Protein AF-A0A653BP02-F1 (afdb_monomer)

Organism: Callosobruchus maculatus (NCBI:txid64391)

Mean predicted aligned error: 9.15 Å

Solvent-accessible surface area (backbone atoms only — not comparable to full-atom values): 8518 Å² total; per-residue (Å²): 105,45,69,48,84,58,48,72,44,83,47,54,76,58,59,57,64,74,44,60,88,38,50,59,22,30,34,42,34,50,21,42,25,52,30,43,60,65,43,50,60,42,39,66,46,30,36,53,22,28,34,43,33,54,21,39,26,45,30,32,48,52,51,69,70,31,66,65,49,36,76,50,52,57,36,36,31,59,24,70,27,54,24,41,54,34,58,70,22,48,52,48,17,51,47,44,52,77,41,54,87,30,53,76,55,64,81,42,36,19,61,14,62,76,89,45,38,69,39,53,35,54,78,51,48,67,59,80,29,37,63,65,60,60,64,73,38,74,86,53,85,78,80,77,72,88,82,54,64,66,59,57,54,56,57,60,63,71,76,109

Foldseek 3Di:
DAEDAQAQDADADDDQCNCPPVQNYAEYAHAHYAYAAYDLNNCVSHLNHAYEEPAHYAYQAYAACSCVSNPNHQAYEHYNYQHAQAPRRQRVLCVCLVNVRRYDDPFHAHCDDDPSHRPGSVVDHCCNHYPVVVVVVPVPDDPDDPPCPVVVVVVVVVVD

pLDDT: mean 87.75, std 18.16, range [41.56, 98.81]

Secondary structure (DSSP, 8-state):
--EEE--SS------TTTTTT-TT--EEE--SS------TTTTTT-TT--EEE--SS--S---TTTTTT-TT--EEE--SS--B-SGGGHHHHHHHHHTGGGB-SSPPB--BSGGGTT-BGGG--HHHHHTTTTGGGTTS-----TTSHHHHHHHHTS--

Sequence (160 aa):
MEKLFLFSNDLEELKEKSFNGLVGLNSLLINNNILKHVHPNIFSYTSNLKKLHLDSNKFQYLPAKCLDPLTQLVSIKLAKNPWHCDCNILYLAIWIDTNRAKLWDSQPTCRGPGDLGGLLLKDMSFNELCEGQWASMLSLSPRIPIKNKLNEEIMRNLTN

Nearest PDB structures (foldseek):
  5o0o-assembly1_B  TM=9.546E-01  e=1.867E-10  Mus musculus
  6bxc-assembly1_D  TM=9.087E-01  e=6.628E-10  Petromyzon marinus
  9cj0-assembly1_A  TM=8.844E-01  e=4.302E-09  Petromyzon marinus
  3m18-assembly1_A  TM=9.274E-01  e=2.966E-08  Petromyzon marinus
  7yco-assembly1_B  TM=9.181E-01  e=8.273E-08  Cyclostomatida

Radius of gyration: 19.92 Å; Cα contacts (8 Å, |Δi|>4): 306; chains: 1; bounding box: 41×61×47 Å

InterPro domains:
  IPR000483 Cysteine-rich flanking region, C-terminal [SM00082] (81-131)
  IPR001611 Leucine-rich repeat [PF13855] (24-81)
  IPR032675 Leucine-rich repeat domain superfamily [G3DSA:3.80.10.10] (1-136)
  IPR050541 Leucine-rich repeat and transmembrane domain-containing protein [PTHR24369] (2-129)

Structure (mmCIF, N/CA/C/O backbone):
data_AF-A0A653BP02-F1
#
_entry.id   AF-A0A653BP02-F1
#
loop_
_atom_site.group_PDB
_atom_site.id
_atom_site.type_symbol
_atom_site.label_atom_id
_atom_site.label_alt_id
_atom_site.label_comp_id
_atom_site.label_asym_id
_atom_site.label_entity_id
_atom_site.label_seq_id
_atom_site.pdbx_PDB_ins_code
_atom_site.Cartn_x
_atom_site.Cartn_y
_atom_site.Cartn_z
_atom_site.occupancy
_atom_site.B_iso_or_equiv
_atom_site.auth_seq_id
_atom_site.auth_comp_id
_atom_site.auth_asym_id
_atom_site.auth_atom_id
_atom_site.pdbx_PDB_model_num
ATOM 1 N N . MET A 1 1 ? -16.872 0.426 18.035 1.00 67.75 1 MET A N 1
ATOM 2 C CA . MET A 1 1 ? -16.152 -0.805 17.639 1.00 67.75 1 MET A CA 1
ATOM 3 C C . MET A 1 1 ? -14.688 -0.454 17.460 1.00 67.75 1 MET A C 1
ATOM 5 O O . MET A 1 1 ? -14.411 0.505 16.755 1.00 67.75 1 MET A O 1
ATOM 9 N N . GLU A 1 2 ? -13.784 -1.181 18.115 1.00 90.50 2 GLU A N 1
ATOM 10 C CA . GLU A 1 2 ? -12.347 -0.860 18.124 1.00 90.50 2 GLU A CA 1
ATOM 11 C C . GLU A 1 2 ? -11.508 -1.740 17.198 1.00 90.50 2 GLU A C 1
ATOM 13 O O . GLU A 1 2 ? -10.501 -1.293 16.661 1.00 90.50 2 GLU A O 1
ATOM 18 N N . LYS A 1 3 ? -11.898 -2.997 16.998 1.00 96.81 3 LYS A N 1
ATOM 19 C CA . LYS A 1 3 ? -11.125 -3.961 16.214 1.00 96.81 3 LYS A CA 1
ATOM 20 C C . LYS A 1 3 ? -12.044 -4.646 15.217 1.00 96.81 3 LYS A C 1
ATOM 22 O O . LYS A 1 3 ? -13.143 -5.049 15.591 1.00 96.81 3 LYS A O 1
ATOM 27 N N . LEU A 1 4 ? -11.580 -4.777 13.981 1.00 96.88 4 LEU A N 1
ATOM 28 C CA . LEU A 1 4 ? -12.279 -5.461 12.903 1.00 96.88 4 LEU A CA 1
ATOM 29 C C . LEU A 1 4 ? -11.348 -6.514 12.300 1.00 96.88 4 LEU A C 1
ATOM 31 O O . LEU A 1 4 ? -10.257 -6.202 11.813 1.00 96.88 4 LEU A O 1
ATOM 35 N N . PHE A 1 5 ? -11.794 -7.765 12.362 1.00 97.00 5 PHE A N 1
ATOM 36 C CA . PHE A 1 5 ? -11.074 -8.933 11.875 1.00 97.00 5 PHE A CA 1
ATOM 37 C C . PHE A 1 5 ? -11.830 -9.517 10.683 1.00 97.00 5 PHE A C 1
ATOM 39 O O . PHE A 1 5 ? -12.941 -10.011 10.839 1.00 97.00 5 PHE A O 1
ATOM 46 N N . LEU A 1 6 ? -11.223 -9.440 9.502 1.00 96.06 6 LEU A N 1
ATOM 47 C CA . LEU A 1 6 ? -11.738 -9.962 8.233 1.00 96.06 6 LEU A CA 1
ATOM 48 C C . LEU A 1 6 ? -10.690 -10.842 7.525 1.00 96.06 6 LEU A C 1
ATOM 50 O O . LEU A 1 6 ? -10.794 -11.104 6.328 1.00 96.06 6 LEU A O 1
ATOM 54 N N . PHE A 1 7 ? -9.646 -11.262 8.239 1.00 95.94 7 PHE A N 1
ATOM 55 C CA . PHE A 1 7 ? -8.538 -12.021 7.671 1.00 95.94 7 PHE A CA 1
ATOM 56 C C . PHE A 1 7 ? -8.932 -13.465 7.333 1.00 95.94 7 PHE A C 1
ATOM 58 O O . PHE A 1 7 ? -9.795 -14.032 7.995 1.00 95.94 7 PHE A O 1
ATOM 65 N N . SER A 1 8 ? -8.235 -14.076 6.367 1.00 96.56 8 SER A N 1
ATOM 66 C CA . SER A 1 8 ? -8.461 -15.474 5.939 1.00 96.56 8 SER A CA 1
ATOM 67 C C . SER A 1 8 ? -9.894 -15.736 5.476 1.00 96.56 8 SER A C 1
ATOM 69 O O . SER A 1 8 ? -10.532 -16.690 5.909 1.00 96.56 8 SER A O 1
ATOM 71 N N . ASN A 1 9 ? -10.374 -14.860 4.597 1.00 95.81 9 ASN A N 1
ATOM 72 C CA . ASN A 1 9 ? -11.612 -15.034 3.845 1.00 95.81 9 ASN A CA 1
ATOM 73 C C . ASN A 1 9 ? -11.304 -14.904 2.342 1.00 95.81 9 ASN A C 1
ATOM 75 O O . ASN A 1 9 ? -10.154 -14.711 1.943 1.00 95.81 9 ASN A O 1
ATOM 79 N N . ASP A 1 10 ? -12.342 -14.953 1.513 1.00 97.00 10 ASP A N 1
ATOM 80 C CA . ASP A 1 10 ? -12.246 -14.775 0.062 1.00 97.00 10 ASP A CA 1
ATOM 81 C C . ASP A 1 10 ? -12.728 -13.379 -0.368 1.00 97.00 10 ASP A C 1
ATOM 83 O O . ASP A 1 10 ? -13.446 -13.223 -1.353 1.00 97.00 10 ASP A O 1
ATOM 87 N N . LEU A 1 11 ? -12.387 -12.331 0.394 1.00 97.00 11 LEU A N 1
ATOM 88 C CA . LEU A 1 11 ? -12.785 -10.971 0.023 1.00 97.00 11 LEU A CA 1
ATOM 89 C C . LEU A 1 11 ? -12.074 -10.539 -1.264 1.00 97.00 11 LEU A C 1
ATOM 91 O O . LEU A 1 11 ? -10.845 -10.454 -1.310 1.00 97.00 11 LEU A O 1
ATOM 95 N N . GLU A 1 12 ? -12.865 -10.220 -2.286 1.00 96.12 12 GLU A N 1
ATOM 96 C CA . GLU A 1 12 ? -12.390 -9.765 -3.600 1.00 96.12 12 GLU A CA 1
ATOM 97 C C . GLU A 1 12 ? -12.375 -8.241 -3.742 1.00 96.12 12 GLU A C 1
ATOM 99 O O . GLU A 1 12 ? -11.507 -7.683 -4.419 1.00 96.12 12 GLU A O 1
ATOM 104 N N . GLU A 1 13 ? -13.297 -7.556 -3.065 1.00 94.19 13 GLU A N 1
ATOM 105 C CA . GLU A 1 13 ? -13.489 -6.115 -3.192 1.00 94.19 13 GLU A CA 1
ATOM 106 C C . GLU A 1 13 ? -13.841 -5.461 -1.849 1.00 94.19 13 GLU A C 1
ATOM 108 O O . GLU A 1 13 ? -14.556 -6.023 -1.018 1.00 94.19 13 GLU A O 1
ATOM 113 N N . LEU A 1 14 ? -13.379 -4.221 -1.671 1.00 93.00 14 LEU A N 1
ATOM 114 C CA . LEU A 1 14 ? -13.867 -3.293 -0.657 1.00 93.00 14 LEU A CA 1
ATOM 115 C C . LEU A 1 14 ? -14.440 -2.057 -1.352 1.00 93.00 14 LEU A C 1
ATOM 117 O O . LEU A 1 14 ? -13.717 -1.310 -2.013 1.00 93.00 14 LEU A O 1
ATOM 121 N N . LYS A 1 15 ? -15.733 -1.802 -1.153 1.00 91.38 15 LYS A N 1
ATOM 122 C CA . LYS A 1 15 ? -16.399 -0.585 -1.642 1.00 91.38 15 LYS A CA 1
ATOM 123 C C . LYS A 1 15 ? -15.883 0.643 -0.892 1.00 91.38 15 LYS A C 1
ATOM 125 O O . LYS A 1 15 ? -15.526 0.532 0.281 1.00 91.38 15 LYS A O 1
ATOM 130 N N . GLU A 1 16 ? -15.946 1.824 -1.508 1.00 90.06 16 GLU A N 1
ATOM 131 C CA . GLU A 1 16 ? -15.482 3.098 -0.923 1.00 90.06 16 GLU A CA 1
ATOM 132 C C . GLU A 1 16 ? -15.930 3.309 0.534 1.00 90.06 16 GLU A C 1
ATOM 134 O O . GLU A 1 16 ? -15.145 3.722 1.381 1.00 90.06 16 GLU A O 1
ATOM 139 N N . LYS A 1 17 ? -17.192 2.993 0.838 1.00 93.69 17 LYS A N 1
ATOM 140 C CA . LYS A 1 17 ? -17.811 3.253 2.145 1.00 93.69 17 LYS A CA 1
ATOM 141 C C . LYS A 1 17 ? -17.790 2.049 3.090 1.00 93.69 17 LYS A C 1
ATOM 143 O O . LYS A 1 17 ? -18.510 2.065 4.083 1.00 93.69 17 LYS A O 1
ATOM 148 N N . SER A 1 18 ? -16.979 1.024 2.816 1.00 93.94 18 SER A N 1
ATOM 149 C CA . SER A 1 18 ? -16.953 -0.218 3.614 1.00 93.94 18 SER A CA 1
ATOM 150 C C . SER A 1 18 ? -16.609 0.009 5.088 1.00 93.94 18 SER A C 1
ATOM 152 O O . SER A 1 18 ? -17.046 -0.758 5.938 1.00 93.94 18 SER A O 1
ATOM 154 N N . PHE A 1 19 ? -15.863 1.073 5.402 1.00 94.81 19 PHE A N 1
ATOM 155 C CA . PHE A 1 19 ? -15.493 1.437 6.775 1.00 94.81 19 PHE A CA 1
ATOM 156 C C . PHE A 1 19 ? -16.164 2.727 7.268 1.00 94.81 19 PHE A C 1
ATOM 158 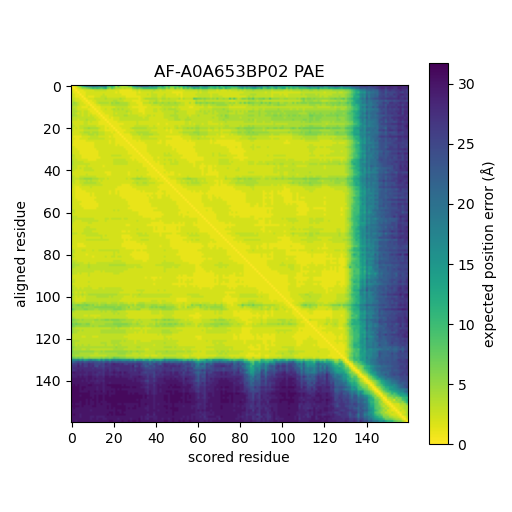O O . PHE A 1 19 ? -15.779 3.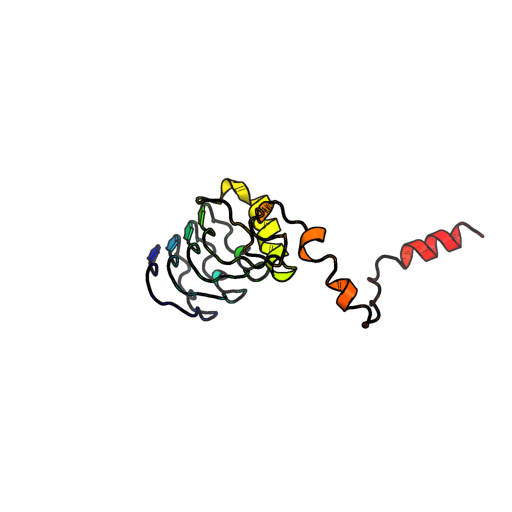278 8.301 1.00 94.81 19 PHE A O 1
ATOM 165 N N . ASN A 1 20 ? -17.174 3.225 6.546 1.00 94.31 20 ASN A N 1
ATOM 166 C CA . ASN A 1 20 ? -17.923 4.404 6.968 1.00 94.31 20 ASN A CA 1
ATOM 167 C C . ASN A 1 20 ? -18.615 4.141 8.320 1.00 94.31 20 ASN A C 1
ATOM 169 O O . ASN A 1 20 ? -19.174 3.071 8.548 1.00 94.31 20 ASN A O 1
ATOM 173 N N . GLY A 1 21 ? -18.555 5.113 9.232 1.00 91.81 21 GLY A N 1
ATOM 174 C CA . GLY A 1 21 ? -19.100 5.003 10.588 1.00 91.81 21 GLY A CA 1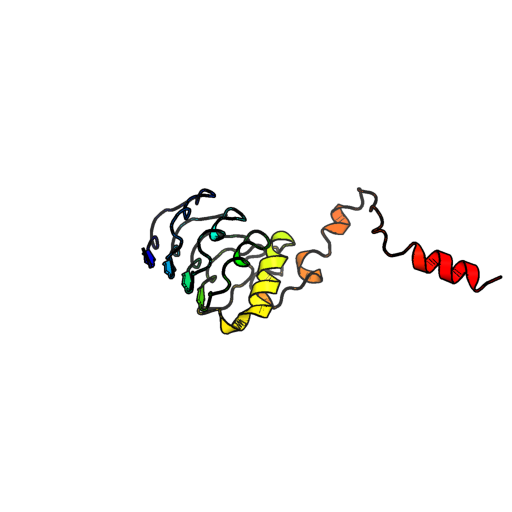
ATOM 175 C C . GLY A 1 21 ? -18.205 4.263 11.591 1.00 91.81 21 GLY A C 1
ATOM 176 O O . GLY A 1 21 ? -18.460 4.332 12.793 1.00 91.81 21 GLY A O 1
ATOM 177 N N . LEU A 1 22 ? -17.111 3.624 11.157 1.00 94.25 22 LEU A N 1
ATOM 178 C CA . LEU A 1 22 ? -16.163 2.934 12.043 1.00 94.25 22 LEU A CA 1
ATOM 179 C C . LEU A 1 22 ? -15.111 3.886 12.646 1.00 94.25 22 LEU A C 1
ATOM 181 O O . LEU A 1 22 ? -13.928 3.567 12.713 1.00 94.25 22 LEU A O 1
ATOM 185 N N . VAL A 1 23 ? -15.540 5.055 13.128 1.00 93.25 23 VAL A N 1
ATOM 186 C CA . VAL A 1 23 ? -14.650 6.142 13.594 1.00 93.25 23 VAL A CA 1
ATOM 187 C C . VAL A 1 23 ? -13.753 5.714 14.767 1.00 93.25 23 VAL A C 1
ATOM 189 O O . VAL A 1 23 ? -12.629 6.191 14.904 1.00 93.25 23 VAL A O 1
ATOM 192 N N . GLY A 1 24 ? -14.225 4.787 15.606 1.00 95.69 24 GL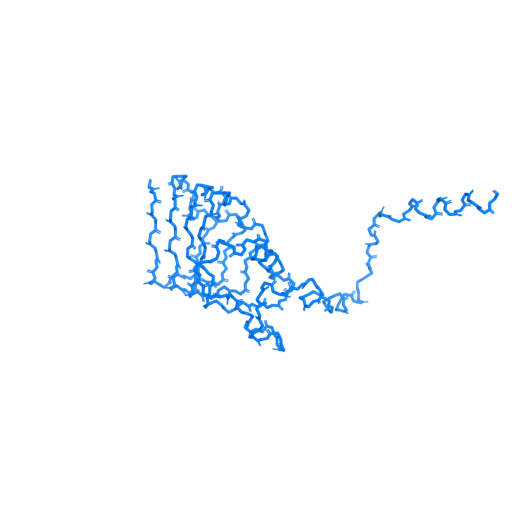Y A N 1
ATOM 193 C CA . GLY A 1 24 ? -13.473 4.247 16.747 1.00 95.69 24 GLY A CA 1
ATOM 194 C C . GLY A 1 24 ? -12.506 3.105 16.412 1.00 95.69 24 GLY A C 1
ATOM 195 O O . GLY A 1 24 ? -11.912 2.536 17.327 1.00 95.69 24 GLY A O 1
ATOM 196 N N . LEU A 1 25 ? -12.371 2.724 15.138 1.00 97.50 25 LEU A N 1
ATOM 197 C CA . LEU A 1 25 ? -11.568 1.574 14.738 1.00 97.50 25 LEU A CA 1
ATOM 198 C C . LEU A 1 25 ? -10.068 1.852 14.927 1.00 97.50 25 LEU A C 1
ATOM 200 O O . LEU A 1 25 ? -9.517 2.782 14.345 1.00 97.50 25 LEU A O 1
ATOM 204 N N . ASN A 1 26 ? -9.405 1.011 15.719 1.00 97.94 26 ASN A N 1
ATOM 205 C CA . ASN A 1 26 ? -7.976 1.064 16.019 1.00 97.94 26 ASN A CA 1
ATOM 206 C C . ASN A 1 26 ? -7.172 -0.077 15.373 1.00 97.94 26 ASN A C 1
ATOM 208 O O . ASN A 1 26 ? -5.974 0.086 15.146 1.00 97.94 26 ASN A O 1
ATOM 212 N N . SER A 1 27 ? -7.802 -1.213 15.057 1.00 98.50 27 SER A N 1
ATOM 213 C CA . SER A 1 27 ? -7.136 -2.361 14.429 1.00 98.50 27 SER A CA 1
ATOM 214 C C . SER A 1 27 ? -7.987 -2.934 13.304 1.00 98.50 27 SER A C 1
ATOM 216 O O . SER A 1 27 ? -9.125 -3.339 13.540 1.00 98.50 27 SER A O 1
ATOM 218 N N . LEU A 1 28 ? -7.415 -3.015 12.106 1.00 98.19 28 LEU A N 1
ATOM 219 C CA . LEU A 1 28 ? -8.047 -3.580 10.920 1.00 98.19 28 LEU A CA 1
ATOM 220 C C . LEU A 1 28 ? -7.151 -4.673 10.346 1.00 98.19 28 LEU A C 1
ATOM 222 O O . LEU A 1 28 ? -6.030 -4.410 9.909 1.00 98.19 28 LEU A O 1
ATOM 226 N N . LEU A 1 29 ? -7.642 -5.908 10.379 1.00 98.31 29 LEU A N 1
ATOM 227 C CA . LEU A 1 29 ? -6.923 -7.067 9.868 1.00 98.31 29 LEU A CA 1
ATOM 228 C C . LEU A 1 29 ? -7.705 -7.653 8.698 1.00 98.31 29 LEU A C 1
ATOM 230 O O . LEU A 1 29 ? -8.721 -8.308 8.915 1.00 98.31 29 LEU A O 1
ATOM 234 N N . ILE A 1 30 ? -7.233 -7.402 7.477 1.00 98.06 30 ILE A N 1
ATOM 235 C CA . ILE A 1 30 ? -7.839 -7.880 6.220 1.00 98.06 30 ILE A CA 1
ATOM 236 C C . ILE A 1 30 ? -6.844 -8.716 5.393 1.00 98.06 30 ILE A C 1
ATOM 238 O O . ILE A 1 30 ? -7.034 -8.942 4.200 1.00 98.06 30 ILE A O 1
ATOM 242 N N . ASN A 1 31 ? -5.765 -9.180 6.027 1.00 98.62 31 ASN A N 1
ATOM 243 C CA . ASN A 1 31 ? -4.747 -10.035 5.423 1.00 98.62 31 ASN A CA 1
ATOM 244 C C . ASN A 1 31 ? -5.291 -11.419 5.032 1.00 98.62 31 ASN A C 1
ATOM 246 O O . ASN A 1 31 ? -6.324 -11.848 5.542 1.00 98.62 31 ASN A O 1
ATOM 250 N N . ASN A 1 32 ? -4.572 -12.146 4.175 1.00 98.50 32 ASN A N 1
ATOM 251 C CA . ASN A 1 32 ? -5.001 -13.453 3.652 1.00 98.50 32 ASN A CA 1
ATOM 252 C C . ASN A 1 32 ? -6.389 -13.382 2.984 1.00 98.50 32 ASN A C 1
ATOM 254 O O . ASN A 1 32 ? -7.285 -14.139 3.341 1.00 98.50 32 ASN A O 1
ATOM 258 N N . ASN A 1 33 ? -6.576 -12.438 2.067 1.00 98.62 33 ASN A N 1
ATOM 259 C CA . ASN A 1 33 ? -7.749 -12.361 1.194 1.00 98.62 33 ASN A CA 1
ATOM 260 C C . ASN A 1 33 ? -7.273 -12.297 -0.270 1.00 98.62 33 ASN A C 1
ATOM 262 O O . ASN A 1 33 ? -6.094 -12.513 -0.570 1.00 98.62 33 ASN A O 1
ATOM 266 N N . ILE A 1 34 ? -8.178 -12.005 -1.203 1.00 98.38 34 ILE A N 1
ATOM 267 C CA . ILE A 1 34 ? -7.884 -11.905 -2.638 1.00 98.38 34 ILE A CA 1
ATOM 268 C C . ILE A 1 34 ? -8.117 -10.491 -3.188 1.00 98.38 34 ILE A C 1
ATOM 270 O O . ILE A 1 34 ? -8.322 -10.307 -4.389 1.00 98.38 34 ILE A O 1
ATOM 274 N N . LEU A 1 35 ? -8.007 -9.482 -2.317 1.00 98.44 35 LEU A N 1
ATOM 275 C CA . LEU A 1 35 ? -8.184 -8.072 -2.658 1.00 98.44 35 LEU A CA 1
ATOM 276 C C . LEU A 1 35 ? -7.103 -7.607 -3.636 1.00 98.44 35 LEU A C 1
ATOM 278 O O . LEU A 1 35 ? -5.908 -7.791 -3.392 1.00 98.44 35 LEU A O 1
ATOM 282 N N . LYS A 1 36 ? -7.527 -6.971 -4.731 1.00 97.69 36 LYS A N 1
ATOM 283 C CA . LYS A 1 36 ? -6.632 -6.469 -5.793 1.00 97.69 36 LYS A CA 1
ATOM 284 C C . LYS A 1 36 ? -6.423 -4.961 -5.740 1.00 97.69 36 LYS A C 1
ATOM 286 O O . LYS A 1 36 ? -5.352 -4.471 -6.091 1.00 97.69 36 LYS A O 1
ATOM 291 N N . HIS A 1 37 ? -7.441 -4.235 -5.285 1.00 95.88 37 HIS A N 1
ATOM 292 C CA . HIS A 1 37 ? -7.471 -2.778 -5.251 1.00 95.88 37 HIS A CA 1
ATOM 293 C C . HIS A 1 37 ? -8.207 -2.292 -4.004 1.00 95.88 37 HIS A C 1
ATOM 295 O O . HIS A 1 37 ? -9.018 -3.011 -3.420 1.00 95.88 37 HIS A O 1
ATOM 301 N N . VAL A 1 38 ? -7.942 -1.047 -3.626 1.00 95.81 38 VAL A N 1
ATOM 302 C CA . VAL A 1 38 ? -8.753 -0.305 -2.662 1.00 95.81 38 VAL A CA 1
ATOM 303 C C . VAL A 1 38 ? -9.148 1.034 -3.263 1.00 95.81 38 VAL A C 1
ATOM 305 O O . VAL A 1 38 ? -8.446 1.568 -4.123 1.00 95.81 38 VAL A O 1
ATOM 308 N N . HIS A 1 39 ? -10.261 1.594 -2.800 1.00 96.62 39 HIS A N 1
ATOM 309 C CA . HIS A 1 39 ? -10.635 2.958 -3.155 1.00 96.62 39 HIS A CA 1
ATOM 310 C C . HIS A 1 39 ? -9.645 3.971 -2.536 1.00 96.62 39 HIS A C 1
ATOM 312 O O . HIS A 1 39 ? -9.230 3.765 -1.392 1.00 96.62 39 HIS A O 1
ATOM 318 N N . PRO A 1 40 ? -9.300 5.092 -3.204 1.00 95.88 40 PRO A N 1
ATOM 319 C CA . PRO A 1 40 ? -8.379 6.096 -2.650 1.00 95.88 40 PRO A CA 1
ATOM 320 C C . PRO A 1 40 ? -8.793 6.640 -1.276 1.00 95.88 40 PRO A C 1
ATOM 322 O O . PRO A 1 40 ? -7.942 6.917 -0.437 1.00 95.88 40 PRO A O 1
ATOM 325 N N . ASN A 1 41 ? -10.102 6.723 -1.024 1.00 95.69 41 ASN A N 1
ATOM 326 C CA . ASN A 1 41 ? -10.675 7.244 0.223 1.00 95.69 41 ASN A CA 1
ATOM 327 C C . ASN A 1 41 ? -11.087 6.152 1.224 1.00 95.69 41 ASN A C 1
ATOM 329 O O . ASN A 1 41 ? -11.829 6.426 2.166 1.00 95.69 41 ASN A O 1
ATOM 333 N N . ILE A 1 42 ? -10.656 4.900 1.028 1.00 96.12 42 ILE A N 1
ATOM 334 C CA . ILE A 1 42 ? -11.126 3.770 1.846 1.00 96.12 42 ILE A CA 1
ATOM 335 C C . ILE A 1 42 ? -10.870 3.981 3.351 1.00 96.12 42 ILE A C 1
ATOM 337 O O . ILE A 1 42 ? -11.673 3.562 4.181 1.00 96.12 42 ILE A O 1
ATOM 341 N N . PHE A 1 43 ? -9.782 4.674 3.705 1.00 96.19 43 PHE A N 1
ATOM 342 C CA . PHE A 1 43 ? -9.357 4.914 5.088 1.00 96.19 43 PHE A CA 1
ATOM 343 C C . PHE A 1 43 ? -9.716 6.308 5.626 1.00 96.19 43 PHE A C 1
ATOM 345 O O . PHE A 1 43 ? -9.351 6.646 6.753 1.00 96.19 43 PHE A O 1
ATOM 352 N N . SER A 1 44 ? -10.457 7.123 4.867 1.00 95.12 44 SER A N 1
ATOM 353 C CA . SER A 1 44 ? -10.778 8.507 5.251 1.00 95.12 44 SER A CA 1
ATOM 354 C C . SER A 1 44 ? -11.626 8.615 6.525 1.00 95.12 44 SER A C 1
ATOM 356 O O . SER A 1 44 ? -11.575 9.635 7.205 1.00 95.12 44 SER A O 1
ATOM 358 N N . TYR A 1 45 ? -12.375 7.565 6.879 1.00 92.69 45 TYR A N 1
ATOM 359 C CA . TYR A 1 45 ? -13.232 7.526 8.074 1.00 92.69 45 TYR A CA 1
ATOM 360 C C . TYR A 1 45 ? -12.577 6.856 9.292 1.00 92.69 45 TYR A C 1
ATOM 362 O O . TYR A 1 45 ? -13.181 6.809 10.363 1.00 92.69 45 TYR A O 1
ATOM 370 N N . THR A 1 46 ? -11.358 6.329 9.149 1.00 95.31 46 THR A N 1
ATOM 371 C CA . THR A 1 46 ? -10.675 5.515 10.168 1.00 95.31 46 THR A CA 1
ATOM 372 C C . THR A 1 46 ? -9.332 6.127 10.571 1.00 95.31 46 THR A C 1
ATOM 374 O O . THR A 1 46 ? -8.318 5.438 10.630 1.00 95.31 46 THR A O 1
ATOM 377 N N . SER A 1 47 ? -9.296 7.431 10.849 1.00 94.62 47 SER A N 1
ATOM 378 C CA . SER A 1 47 ? -8.063 8.149 11.226 1.00 94.62 47 SER A CA 1
ATOM 379 C C . SER A 1 47 ? -7.441 7.676 12.550 1.00 94.62 47 SER A C 1
ATOM 381 O O . SER A 1 47 ? -6.240 7.834 12.763 1.00 94.62 47 SER A O 1
ATOM 383 N N . ASN A 1 48 ? -8.237 7.038 13.418 1.00 96.50 48 ASN A N 1
ATOM 384 C CA . ASN A 1 48 ? -7.793 6.439 14.683 1.00 96.50 48 ASN A CA 1
ATOM 385 C C . ASN A 1 48 ? -7.095 5.077 14.520 1.00 96.50 48 ASN A C 1
ATOM 387 O O . ASN A 1 48 ? -6.697 4.469 15.520 1.00 96.50 48 ASN A O 1
ATOM 391 N N . LEU A 1 49 ? -6.954 4.576 13.288 1.00 98.06 49 LEU A N 1
ATOM 392 C CA . LEU A 1 49 ? -6.371 3.267 13.038 1.00 98.06 49 LEU A CA 1
ATOM 393 C C . LEU A 1 49 ? -4.885 3.249 13.422 1.00 98.06 49 LEU A C 1
ATOM 395 O O . LEU A 1 49 ? -4.076 4.012 12.902 1.00 98.06 49 LEU A O 1
ATOM 399 N N . LYS A 1 50 ? -4.530 2.334 14.324 1.00 98.44 50 LYS A N 1
ATOM 400 C CA . LYS A 1 50 ? -3.170 2.122 14.836 1.00 98.44 50 LYS A CA 1
ATOM 401 C C . LYS A 1 50 ? -2.489 0.933 14.171 1.00 98.44 50 LYS A C 1
ATOM 403 O O . LYS A 1 50 ? -1.275 0.950 13.970 1.00 98.44 50 LYS A O 1
ATOM 408 N N . LYS A 1 51 ? -3.267 -0.096 13.828 1.00 98.69 51 LYS A N 1
ATOM 409 C CA . LYS A 1 51 ? -2.778 -1.352 13.259 1.00 98.69 51 LYS A CA 1
ATOM 410 C C . LYS A 1 51 ? -3.543 -1.715 11.993 1.00 98.69 51 LYS A C 1
ATOM 412 O O . LYS A 1 51 ? -4.766 -1.848 12.035 1.00 98.69 51 LYS A O 1
ATOM 417 N N . LEU A 1 52 ? -2.814 -1.926 10.902 1.00 98.62 52 LEU A N 1
ATOM 418 C CA . LEU A 1 52 ? -3.369 -2.289 9.601 1.00 98.62 52 LEU A CA 1
ATOM 419 C C . LEU A 1 52 ? -2.623 -3.488 9.011 1.00 98.62 52 LEU A C 1
ATOM 421 O O . LEU A 1 52 ? -1.425 -3.416 8.763 1.00 98.62 52 LEU A O 1
ATOM 425 N N . HIS A 1 53 ? -3.319 -4.593 8.763 1.00 98.69 53 HIS A N 1
ATOM 426 C CA . HIS A 1 53 ? -2.739 -5.730 8.047 1.00 98.69 53 HIS A CA 1
ATOM 427 C C . HIS A 1 53 ? -3.362 -5.857 6.656 1.00 98.69 53 HIS A C 1
ATOM 429 O O . HIS A 1 53 ? -4.548 -6.174 6.538 1.00 98.69 53 HIS A O 1
ATOM 435 N N . LEU A 1 54 ? -2.546 -5.624 5.626 1.00 98.44 54 LEU A N 1
ATOM 436 C CA . LEU A 1 54 ? -2.875 -5.794 4.207 1.00 98.44 54 LEU A CA 1
ATOM 437 C C . LEU A 1 54 ? -2.071 -6.930 3.562 1.00 98.44 54 LEU A C 1
ATOM 439 O O . LEU A 1 54 ? -2.250 -7.208 2.375 1.00 98.44 54 LEU A O 1
ATOM 443 N N . ASP A 1 55 ? -1.167 -7.562 4.309 1.00 98.75 55 ASP A N 1
ATOM 444 C CA . ASP A 1 55 ? -0.280 -8.599 3.802 1.00 98.75 55 ASP A CA 1
ATOM 445 C C . ASP A 1 55 ? -1.046 -9.799 3.235 1.00 98.75 55 ASP A C 1
ATOM 447 O O . ASP A 1 55 ? -2.202 -10.058 3.578 1.00 98.75 55 ASP A O 1
ATOM 451 N N . SER A 1 56 ? -0.387 -10.547 2.354 1.00 98.56 56 SER A N 1
ATOM 452 C CA . SER A 1 56 ? -0.947 -11.771 1.768 1.00 98.56 56 SER A CA 1
ATOM 453 C C . SER A 1 56 ? -2.287 -11.537 1.045 1.00 98.56 56 SER A C 1
ATOM 455 O O . SER A 1 56 ? -3.225 -12.317 1.193 1.00 98.56 56 SER A O 1
ATOM 457 N N . ASN A 1 57 ? -2.376 -10.449 0.278 1.00 98.81 57 ASN A N 1
ATOM 458 C CA . ASN A 1 57 ? -3.476 -10.142 -0.641 1.00 98.81 57 ASN A CA 1
ATOM 459 C C . ASN A 1 57 ? -2.972 -10.192 -2.099 1.00 98.81 57 ASN A C 1
ATOM 461 O O . ASN A 1 57 ? -1.964 -10.838 -2.405 1.00 98.81 57 ASN A O 1
ATOM 465 N N . LYS A 1 58 ? -3.688 -9.552 -3.030 1.00 98.56 58 LYS A N 1
ATOM 466 C CA . LYS A 1 58 ? -3.336 -9.446 -4.454 1.00 98.56 58 LYS A CA 1
ATOM 467 C C . LYS A 1 58 ? -3.119 -7.993 -4.893 1.00 98.56 58 LYS A C 1
ATOM 469 O O . LYS A 1 58 ? -3.259 -7.695 -6.078 1.00 98.56 58 LYS A O 1
ATOM 474 N N . PHE A 1 59 ? -2.760 -7.104 -3.964 1.00 98.62 59 PHE A N 1
ATOM 475 C CA . PHE A 1 59 ? -2.499 -5.703 -4.285 1.00 98.62 59 PHE A CA 1
ATOM 476 C C . PHE A 1 59 ? -1.273 -5.568 -5.187 1.00 98.62 59 PHE A C 1
ATOM 478 O O . PHE A 1 59 ? -0.200 -6.086 -4.885 1.00 98.62 59 PHE A O 1
ATOM 485 N N . GLN A 1 60 ? -1.442 -4.851 -6.293 1.00 98.25 60 GLN A N 1
ATOM 486 C CA . GLN A 1 60 ? -0.338 -4.495 -7.188 1.00 98.25 60 GLN A CA 1
ATOM 487 C C . GLN A 1 60 ? 0.228 -3.114 -6.859 1.00 98.25 60 GLN A C 1
ATOM 489 O O . GLN A 1 60 ? 1.418 -2.887 -7.009 1.00 98.25 60 GLN A O 1
ATOM 494 N N . TYR A 1 61 ? -0.604 -2.211 -6.351 1.00 98.19 61 TYR A N 1
ATOM 495 C CA . TYR A 1 61 ? -0.227 -0.899 -5.837 1.00 98.19 61 TYR A CA 1
ATOM 496 C C . TYR A 1 61 ? -1.297 -0.446 -4.836 1.00 98.19 61 TYR A C 1
ATOM 498 O O . TYR A 1 61 ? -2.380 -1.036 -4.759 1.00 98.19 61 TYR A O 1
ATOM 506 N N . LEU A 1 62 ? -1.003 0.605 -4.074 1.00 98.12 62 LEU A N 1
ATOM 507 C CA . LEU A 1 62 ? -2.006 1.330 -3.297 1.00 98.12 62 LEU A CA 1
ATOM 508 C C . LEU A 1 62 ? -2.226 2.706 -3.937 1.00 98.12 62 LEU A C 1
ATOM 510 O O . LEU A 1 62 ? -1.240 3.327 -4.340 1.00 98.12 62 LEU A O 1
ATOM 514 N N . PRO A 1 63 ? -3.478 3.193 -4.054 1.00 97.38 63 PRO A N 1
ATOM 515 C CA . PRO A 1 63 ? -3.732 4.503 -4.633 1.00 97.38 63 PRO A CA 1
ATOM 516 C C . PRO A 1 63 ? -2.958 5.601 -3.909 1.00 97.38 63 PRO A C 1
ATOM 518 O O . PRO A 1 63 ? -2.791 5.563 -2.686 1.00 97.38 63 PRO A O 1
ATOM 521 N N . ALA A 1 64 ? -2.528 6.610 -4.665 1.00 96.62 64 ALA A N 1
ATOM 522 C CA . ALA A 1 64 ? -1.801 7.734 -4.102 1.00 96.62 64 ALA A CA 1
ATOM 523 C C . ALA A 1 64 ? -2.571 8.356 -2.929 1.00 96.62 64 ALA A C 1
ATOM 525 O O . ALA A 1 64 ? -3.775 8.602 -3.026 1.00 96.62 64 ALA A O 1
ATOM 526 N N . LYS A 1 65 ? -1.852 8.634 -1.838 1.00 96.56 65 LYS A N 1
ATOM 527 C CA . LYS A 1 65 ? -2.365 9.290 -0.624 1.00 96.56 65 LYS A CA 1
ATOM 528 C C . LYS A 1 65 ? -3.398 8.493 0.176 1.00 96.56 65 LYS A C 1
ATOM 530 O O . LYS A 1 65 ? -3.921 9.012 1.159 1.00 96.56 65 LYS A O 1
ATOM 535 N N . CYS A 1 66 ? -3.683 7.233 -0.169 1.00 97.19 66 CYS A N 1
ATOM 536 C CA . CYS A 1 66 ? -4.728 6.483 0.532 1.00 97.19 66 CYS A CA 1
ATOM 537 C C . CYS A 1 66 ? -4.392 6.199 2.008 1.00 97.19 66 CYS A C 1
ATOM 539 O O . CYS A 1 66 ? -5.304 5.992 2.804 1.00 97.19 66 CYS A O 1
ATOM 541 N N . LEU A 1 67 ? -3.107 6.187 2.391 1.00 97.94 67 LEU A N 1
ATOM 542 C CA . LEU A 1 67 ? -2.664 5.977 3.776 1.00 97.94 67 LEU A CA 1
ATOM 543 C C . LEU A 1 67 ? -2.502 7.289 4.560 1.00 97.94 67 LEU A C 1
ATOM 545 O O . LEU A 1 67 ? -2.343 7.240 5.778 1.00 97.94 67 LEU A O 1
ATOM 549 N N . ASP A 1 68 ? -2.564 8.452 3.905 1.00 97.25 68 ASP A N 1
ATOM 550 C CA . ASP A 1 68 ? -2.345 9.762 4.537 1.00 97.25 68 ASP A CA 1
ATOM 551 C C . ASP A 1 68 ? -3.324 10.061 5.693 1.00 97.25 68 ASP A C 1
ATOM 553 O O . ASP A 1 68 ? -2.887 10.622 6.701 1.00 97.25 68 ASP A O 1
ATOM 557 N N . PRO A 1 69 ? -4.616 9.658 5.639 1.00 97.06 69 PRO A N 1
ATOM 558 C CA . PRO A 1 69 ? -5.535 9.850 6.764 1.00 97.06 69 PRO A CA 1
ATOM 559 C C . PRO A 1 69 ? -5.140 9.097 8.045 1.00 97.06 69 PRO A C 1
ATOM 561 O O . PRO A 1 69 ? -5.623 9.435 9.128 1.00 97.06 69 PRO A O 1
ATOM 564 N N . LEU A 1 70 ? -4.283 8.074 7.949 1.00 97.44 70 LEU A N 1
ATOM 565 C CA . LEU A 1 70 ? -3.915 7.180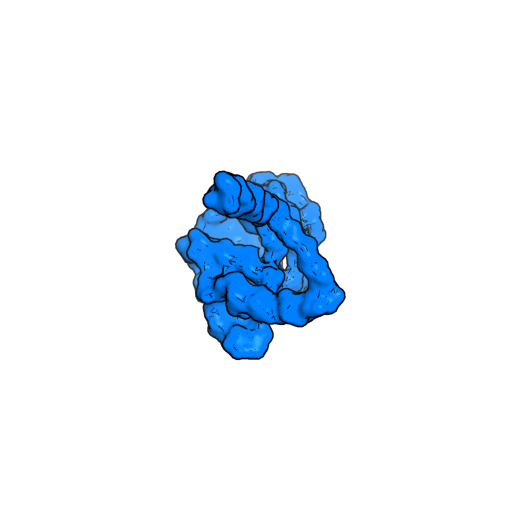 9.050 1.00 97.44 70 LEU A CA 1
ATOM 566 C C . LEU A 1 70 ? -2.809 7.784 9.934 1.00 97.44 70 LEU A C 1
ATOM 568 O O . LEU A 1 70 ? -1.730 7.214 10.110 1.00 97.44 70 LEU A O 1
ATOM 572 N N . THR A 1 71 ? -3.071 8.954 10.513 1.00 95.69 71 THR A N 1
ATOM 573 C CA . THR A 1 71 ? -2.084 9.712 11.306 1.00 95.69 71 THR A CA 1
ATOM 574 C C . THR A 1 71 ? -1.667 9.009 12.601 1.00 95.69 71 THR A C 1
ATOM 576 O O . THR A 1 71 ? -0.571 9.251 13.100 1.00 95.69 71 THR A O 1
ATOM 579 N N . GLN A 1 72 ? -2.509 8.111 13.124 1.00 97.56 72 GLN A N 1
ATOM 580 C CA . GLN A 1 72 ? -2.254 7.333 14.343 1.00 97.56 72 GLN A CA 1
ATOM 581 C C . GLN A 1 72 ? -1.604 5.965 14.075 1.00 97.56 72 GLN A C 1
ATOM 583 O O . GLN A 1 72 ? -1.433 5.170 15.004 1.00 97.56 72 GLN A O 1
ATOM 588 N N . LEU A 1 73 ? -1.255 5.662 12.820 1.00 98.25 73 LEU A N 1
ATOM 589 C CA . LEU A 1 73 ? -0.745 4.352 12.434 1.00 98.25 73 LEU A CA 1
ATOM 590 C C . LEU A 1 73 ? 0.642 4.097 13.029 1.00 98.25 73 LEU A C 1
ATOM 592 O O . LEU A 1 73 ? 1.587 4.850 12.783 1.00 98.25 73 LEU A O 1
ATOM 596 N N . VAL A 1 74 ? 0.771 2.993 13.764 1.00 98.19 74 VAL A N 1
ATOM 597 C CA . VAL A 1 74 ? 2.034 2.546 14.379 1.00 98.19 74 VAL A CA 1
ATOM 598 C C . VAL A 1 74 ? 2.546 1.238 13.785 1.00 98.19 74 VAL A C 1
ATOM 600 O O . VAL A 1 74 ? 3.732 0.941 13.889 1.00 98.19 74 VAL A O 1
ATOM 603 N N . SER A 1 75 ? 1.663 0.448 13.170 1.00 98.44 75 SER A N 1
ATOM 604 C CA . SER A 1 75 ? 2.004 -0.857 12.614 1.00 98.44 75 SER A CA 1
ATOM 605 C C . SER A 1 75 ? 1.223 -1.123 11.334 1.00 98.44 75 SER A C 1
ATOM 607 O O . SER A 1 75 ? -0.011 -1.094 11.326 1.00 98.44 75 SER A O 1
ATOM 609 N N . ILE A 1 76 ? 1.955 -1.416 10.264 1.00 98.69 76 ILE A N 1
ATOM 610 C CA . ILE A 1 76 ? 1.423 -1.891 8.996 1.00 98.69 76 ILE A CA 1
ATOM 611 C C . ILE A 1 76 ? 2.138 -3.170 8.557 1.00 98.69 76 ILE A C 1
ATOM 613 O O . ILE A 1 76 ? 3.333 -3.343 8.809 1.00 98.69 76 ILE A O 1
ATOM 617 N N . LYS A 1 77 ? 1.393 -4.057 7.898 1.00 98.81 77 LYS A N 1
ATOM 618 C CA . LYS A 1 77 ? 1.922 -5.228 7.192 1.00 98.81 77 LYS A CA 1
ATOM 619 C C . LYS A 1 77 ? 1.506 -5.188 5.729 1.00 98.81 77 LYS A C 1
ATOM 621 O O . LYS A 1 77 ? 0.326 -4.984 5.439 1.00 98.81 77 LYS A O 1
ATOM 626 N N . LEU A 1 78 ? 2.474 -5.348 4.832 1.00 98.62 78 LEU A N 1
ATOM 627 C CA . LEU A 1 78 ? 2.336 -5.173 3.380 1.00 98.62 78 LEU A CA 1
ATOM 628 C C . LEU A 1 78 ? 2.973 -6.313 2.572 1.00 98.62 78 LEU A C 1
ATOM 630 O O . LEU A 1 78 ? 2.799 -6.374 1.352 1.00 98.62 78 LEU A O 1
ATOM 634 N N . ALA A 1 79 ? 3.717 -7.212 3.213 1.00 98.12 79 ALA A N 1
ATOM 635 C CA . ALA A 1 79 ? 4.412 -8.307 2.557 1.00 98.12 79 ALA A CA 1
ATOM 636 C C . ALA A 1 79 ? 3.456 -9.227 1.785 1.00 98.12 79 ALA A C 1
ATOM 638 O O . ALA A 1 79 ? 2.243 -9.243 1.998 1.00 98.12 79 ALA A O 1
ATOM 639 N N . LYS A 1 80 ? 4.021 -10.057 0.902 1.00 98.25 80 LYS A N 1
ATOM 640 C CA . LYS A 1 80 ? 3.276 -11.095 0.166 1.00 98.25 80 LYS A CA 1
ATOM 641 C C . LYS A 1 80 ? 2.111 -10.551 -0.678 1.00 98.25 80 LYS A C 1
ATOM 643 O O . LYS A 1 80 ? 1.126 -11.248 -0.896 1.00 98.25 80 LYS A O 1
ATOM 648 N N . ASN A 1 81 ? 2.250 -9.330 -1.180 1.00 98.81 81 ASN A N 1
ATOM 649 C CA . ASN A 1 81 ? 1.423 -8.773 -2.243 1.00 98.81 81 ASN A CA 1
ATOM 650 C C . ASN A 1 81 ? 2.251 -8.710 -3.540 1.00 98.81 81 ASN A C 1
ATOM 652 O O . ASN A 1 81 ? 3.467 -8.509 -3.469 1.00 98.81 81 ASN A O 1
ATOM 656 N N . PRO A 1 82 ? 1.642 -8.916 -4.719 1.00 98.44 82 PRO A N 1
ATOM 657 C CA . PRO A 1 82 ? 2.329 -8.880 -6.007 1.00 98.44 82 PRO A CA 1
ATOM 658 C C . PRO A 1 82 ? 2.583 -7.437 -6.478 1.00 98.44 82 PRO A C 1
ATOM 660 O O . PRO A 1 82 ? 2.076 -7.031 -7.520 1.00 98.44 82 PRO A O 1
ATOM 663 N N . TRP A 1 83 ? 3.366 -6.670 -5.717 1.00 98.50 83 TRP A N 1
ATOM 664 C CA . TRP A 1 83 ? 3.654 -5.261 -5.988 1.00 98.50 83 TRP A CA 1
ATOM 665 C C . TRP A 1 83 ? 4.217 -5.056 -7.401 1.00 98.50 83 TRP A C 1
ATOM 667 O O . TRP A 1 83 ? 5.274 -5.590 -7.739 1.00 98.50 83 TRP A O 1
ATOM 677 N N . HIS A 1 84 ? 3.496 -4.314 -8.234 1.00 97.75 84 HIS A N 1
ATOM 678 C CA . HIS A 1 84 ? 3.881 -3.989 -9.600 1.00 97.75 84 HIS A CA 1
ATOM 679 C C . HIS A 1 84 ? 4.637 -2.660 -9.587 1.00 97.75 84 HIS A C 1
ATOM 681 O O . HIS A 1 84 ? 4.060 -1.615 -9.300 1.00 97.75 84 HIS A O 1
ATOM 687 N N . CYS A 1 85 ? 5.941 -2.718 -9.832 1.00 96.62 85 CYS A N 1
ATOM 688 C CA . CYS A 1 85 ? 6.857 -1.598 -9.691 1.00 96.62 85 CYS A CA 1
ATOM 689 C C . CYS A 1 85 ? 6.932 -0.761 -10.962 1.00 96.62 85 CYS A C 1
ATOM 691 O O . CYS A 1 85 ? 7.882 -0.837 -11.729 1.00 96.62 85 CYS A O 1
ATOM 693 N N . ASP A 1 86 ? 5.890 0.038 -11.157 1.00 94.75 86 ASP A N 1
ATOM 694 C CA . ASP A 1 86 ? 5.786 1.080 -12.170 1.00 94.75 86 ASP A CA 1
ATOM 695 C C . ASP A 1 86 ? 5.459 2.435 -11.511 1.00 94.75 86 ASP A C 1
ATOM 697 O O . ASP A 1 86 ? 5.475 2.587 -10.286 1.00 94.75 86 ASP A O 1
ATOM 701 N N . CYS A 1 87 ? 5.096 3.440 -12.306 1.00 95.44 87 CYS A N 1
ATOM 702 C CA . CYS A 1 87 ? 4.791 4.756 -11.759 1.00 95.44 87 CYS A CA 1
ATOM 703 C C . CYS A 1 87 ? 3.562 4.788 -10.823 1.00 95.44 87 CYS A C 1
ATOM 705 O O . CYS A 1 87 ? 3.451 5.691 -9.990 1.00 95.44 87 CYS A O 1
ATOM 707 N N . ASN A 1 88 ? 2.658 3.800 -10.886 1.00 95.88 88 ASN A N 1
ATOM 708 C CA . ASN A 1 88 ? 1.486 3.742 -10.007 1.00 95.88 88 ASN A CA 1
ATOM 709 C C . ASN A 1 88 ? 1.860 3.409 -8.556 1.00 95.88 88 ASN A C 1
ATOM 711 O O . ASN A 1 88 ? 1.144 3.813 -7.637 1.00 95.88 88 ASN A O 1
ATOM 715 N N . ILE A 1 89 ? 2.974 2.704 -8.322 1.00 97.00 89 ILE A N 1
ATOM 716 C CA . ILE A 1 89 ? 3.408 2.337 -6.965 1.00 97.00 89 ILE A CA 1
ATOM 717 C C . ILE A 1 89 ? 4.272 3.403 -6.285 1.00 97.00 89 ILE A C 1
ATOM 719 O O . ILE A 1 89 ? 4.544 3.285 -5.090 1.00 97.00 89 ILE A O 1
ATOM 723 N N . LEU A 1 90 ? 4.680 4.454 -7.005 1.00 96.62 90 LEU A N 1
ATOM 724 C CA . LEU A 1 90 ? 5.622 5.472 -6.523 1.00 96.62 90 LEU A CA 1
ATOM 725 C C . LEU A 1 90 ? 5.250 6.034 -5.144 1.00 96.62 90 LEU A C 1
ATOM 727 O O . LEU A 1 90 ? 6.106 6.171 -4.272 1.00 96.62 90 LEU A O 1
ATOM 731 N N . TYR A 1 91 ? 3.963 6.320 -4.922 1.00 97.69 91 TYR A N 1
ATOM 732 C CA . TYR A 1 91 ? 3.479 6.781 -3.619 1.00 97.69 91 TYR A CA 1
ATOM 733 C C . TYR A 1 91 ? 3.828 5.798 -2.498 1.00 97.69 91 TYR A C 1
ATOM 735 O O . TYR A 1 91 ? 4.331 6.205 -1.453 1.00 97.69 91 TYR A O 1
ATOM 743 N N . LEU A 1 92 ? 3.561 4.508 -2.712 1.00 98.38 92 LEU A N 1
ATOM 744 C CA . LEU A 1 92 ? 3.798 3.480 -1.710 1.00 98.38 92 LEU A CA 1
ATOM 745 C C . LEU A 1 92 ? 5.297 3.271 -1.468 1.00 98.38 92 LEU A C 1
ATOM 747 O O . LEU A 1 92 ? 5.689 3.114 -0.315 1.00 98.38 92 LEU A O 1
ATOM 751 N N . ALA A 1 93 ? 6.124 3.322 -2.516 1.00 98.06 93 ALA A N 1
ATOM 752 C CA . ALA A 1 93 ? 7.581 3.258 -2.391 1.00 98.06 93 ALA A CA 1
ATOM 753 C C . ALA A 1 93 ? 8.116 4.363 -1.462 1.00 98.06 93 ALA A C 1
ATOM 755 O O . ALA A 1 93 ? 8.736 4.067 -0.438 1.00 98.06 93 ALA A O 1
ATOM 756 N N . ILE A 1 94 ? 7.753 5.622 -1.739 1.00 97.75 94 ILE A N 1
ATOM 757 C CA . ILE A 1 94 ? 8.137 6.786 -0.921 1.00 97.75 94 ILE A CA 1
ATOM 758 C C . ILE A 1 94 ? 7.568 6.680 0.500 1.00 97.75 94 ILE A C 1
ATOM 760 O O . ILE A 1 94 ? 8.251 6.984 1.483 1.00 97.75 94 ILE A O 1
ATOM 764 N N . TRP A 1 95 ? 6.310 6.244 0.632 1.00 98.19 95 TRP A N 1
ATOM 765 C CA . TRP A 1 95 ? 5.666 6.105 1.935 1.00 98.19 95 TRP A CA 1
ATOM 766 C C . TRP A 1 95 ? 6.400 5.084 2.805 1.00 98.19 95 TRP A C 1
ATOM 768 O O . TRP A 1 95 ? 6.675 5.379 3.968 1.00 98.19 95 TRP A O 1
ATOM 778 N N . ILE A 1 96 ? 6.752 3.915 2.256 1.00 97.88 96 ILE A N 1
ATOM 779 C CA . ILE A 1 96 ? 7.504 2.878 2.977 1.00 97.88 96 ILE A CA 1
ATOM 780 C C . ILE A 1 96 ? 8.877 3.411 3.376 1.00 97.88 96 ILE A C 1
ATOM 782 O O . ILE A 1 96 ? 9.281 3.227 4.525 1.00 97.88 96 ILE A O 1
ATOM 786 N N . ASP A 1 97 ? 9.568 4.094 2.463 1.00 97.06 97 ASP A N 1
ATOM 787 C CA . ASP A 1 97 ? 10.886 4.660 2.731 1.00 97.06 97 ASP A CA 1
ATOM 788 C C . ASP A 1 97 ? 10.869 5.678 3.887 1.00 97.06 97 ASP A C 1
ATOM 790 O O . ASP A 1 97 ? 11.707 5.639 4.789 1.00 97.06 97 ASP A O 1
ATOM 794 N N . THR A 1 98 ? 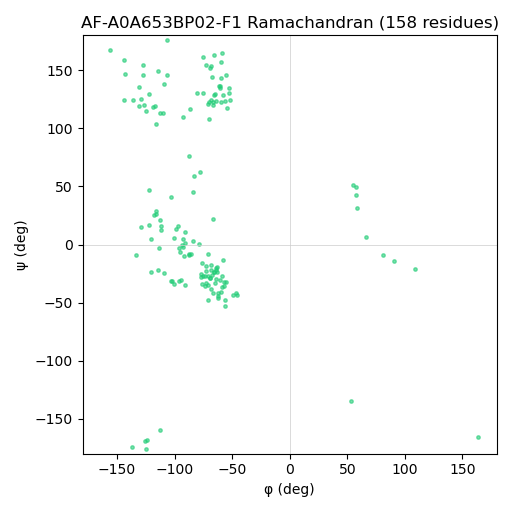9.833 6.516 3.938 1.00 97.25 98 THR A N 1
ATOM 795 C CA . THR A 1 98 ? 9.650 7.519 5.000 1.00 97.25 98 THR A CA 1
ATOM 796 C C . THR A 1 98 ? 9.141 6.907 6.315 1.00 97.25 98 THR A C 1
ATOM 798 O O . THR A 1 98 ? 9.364 7.453 7.395 1.00 97.25 98 THR A O 1
ATOM 801 N N . ASN A 1 99 ? 8.455 5.760 6.262 1.00 97.12 99 ASN A N 1
ATOM 802 C CA . ASN A 1 99 ? 7.771 5.145 7.407 1.00 97.12 99 ASN A CA 1
ATOM 803 C C . ASN A 1 99 ? 8.351 3.772 7.796 1.00 97.12 99 ASN A C 1
ATOM 805 O O . ASN A 1 99 ? 7.633 2.943 8.358 1.00 97.12 99 ASN A O 1
ATOM 809 N N . ARG A 1 100 ? 9.648 3.530 7.555 1.00 95.50 100 ARG A N 1
ATOM 810 C CA . ARG A 1 100 ? 10.328 2.235 7.793 1.00 95.50 100 ARG A CA 1
ATOM 811 C C . ARG A 1 100 ? 10.022 1.614 9.165 1.00 95.50 100 ARG A C 1
ATOM 813 O O . ARG A 1 100 ? 9.764 0.421 9.251 1.00 95.50 100 ARG A O 1
ATOM 820 N N . ALA A 1 101 ? 9.986 2.422 10.228 1.00 97.12 101 ALA A N 1
ATOM 821 C CA . ALA A 1 101 ? 9.718 1.958 11.596 1.00 97.12 101 ALA A CA 1
ATOM 822 C C . ALA A 1 101 ? 8.276 1.457 11.835 1.00 97.12 101 ALA A C 1
ATOM 824 O O . ALA A 1 101 ? 8.018 0.767 12.820 1.00 97.12 101 ALA A O 1
ATOM 825 N N . LYS A 1 102 ? 7.326 1.800 10.955 1.00 97.75 102 LYS A N 1
ATOM 826 C CA . LYS A 1 102 ? 5.926 1.356 11.039 1.00 97.75 102 LYS A CA 1
ATOM 827 C C . LYS A 1 102 ? 5.687 0.020 10.340 1.00 97.75 102 LYS A C 1
ATOM 829 O O . LYS A 1 102 ? 4.599 -0.530 10.483 1.00 97.75 102 LYS A O 1
ATOM 834 N N . LEU A 1 103 ? 6.657 -0.511 9.599 1.00 97.69 103 LEU A N 1
ATOM 835 C CA . LEU A 1 103 ? 6.536 -1.784 8.892 1.00 97.69 103 LEU A CA 1
ATOM 836 C C . LEU A 1 103 ? 6.910 -2.950 9.824 1.00 97.69 103 LEU A C 1
ATOM 838 O O . LEU A 1 103 ? 8.039 -3.028 10.298 1.00 97.69 103 LEU A O 1
ATOM 842 N N . TRP A 1 104 ? 5.9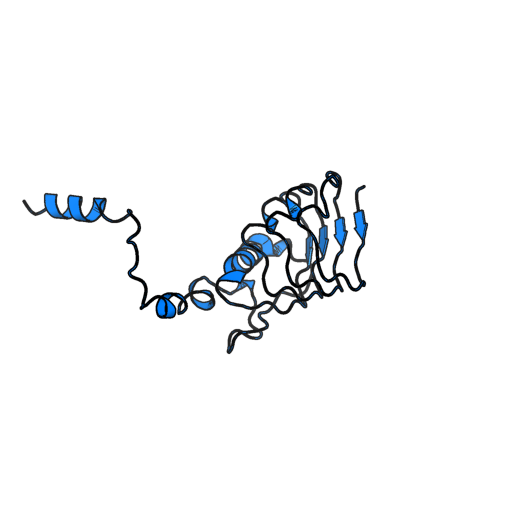53 -3.836 10.119 1.00 96.50 104 TRP A N 1
ATOM 843 C CA . TRP A 1 104 ? 6.086 -4.905 11.134 1.00 96.50 104 TRP A CA 1
ATOM 844 C C . TRP A 1 104 ? 6.111 -6.322 10.535 1.00 96.50 104 TRP A C 1
ATOM 846 O O . TRP A 1 104 ? 5.789 -7.312 11.202 1.00 96.50 104 TRP A O 1
ATOM 856 N N . ASP A 1 105 ? 6.449 -6.435 9.258 1.00 95.38 105 ASP A N 1
ATOM 857 C CA . ASP A 1 105 ? 6.657 -7.687 8.540 1.00 95.38 105 ASP A CA 1
ATOM 858 C C . ASP A 1 105 ? 7.908 -7.615 7.649 1.00 95.38 105 ASP A C 1
ATOM 860 O O . ASP A 1 105 ? 8.696 -6.672 7.721 1.00 95.38 105 ASP A O 1
ATOM 864 N N . SER A 1 106 ? 8.144 -8.661 6.854 1.00 94.62 106 SER A N 1
ATOM 865 C CA . SER A 1 106 ? 9.239 -8.668 5.883 1.00 94.62 106 SER A CA 1
ATOM 866 C C . SER A 1 106 ? 9.069 -7.531 4.877 1.00 94.62 106 SER A C 1
ATOM 868 O O . SER A 1 106 ? 7.954 -7.260 4.439 1.00 94.62 106 SER A O 1
ATOM 870 N N . GLN A 1 107 ? 10.174 -6.924 4.451 1.00 94.75 107 GLN A N 1
ATOM 871 C CA . GLN A 1 107 ? 10.128 -5.796 3.523 1.00 94.75 107 GLN A CA 1
ATOM 872 C C . GLN A 1 107 ? 9.411 -6.166 2.207 1.00 94.75 107 GLN A C 1
ATOM 874 O O . GLN A 1 107 ? 9.771 -7.174 1.593 1.00 94.75 107 GLN A O 1
ATOM 879 N N . PRO A 1 108 ? 8.413 -5.374 1.767 1.00 97.69 108 PRO A N 1
ATOM 880 C CA . PRO A 1 108 ? 7.794 -5.512 0.458 1.00 97.69 108 PRO A CA 1
ATOM 881 C C . PRO A 1 108 ? 8.821 -5.505 -0.671 1.00 97.69 108 PRO A C 1
ATOM 883 O O . PRO A 1 108 ? 9.666 -4.612 -0.748 1.00 97.69 108 PRO A O 1
ATOM 886 N N . THR A 1 109 ? 8.712 -6.486 -1.560 1.00 98.00 109 THR A N 1
ATOM 887 C CA . THR A 1 109 ? 9.510 -6.580 -2.780 1.00 98.00 109 THR A CA 1
ATOM 888 C C . THR A 1 109 ? 8.626 -6.427 -4.005 1.00 98.00 109 THR A C 1
ATOM 890 O O . THR A 1 109 ? 7.458 -6.823 -4.010 1.00 98.00 109 THR A O 1
ATOM 893 N N . CYS A 1 110 ? 9.200 -5.869 -5.059 1.00 98.25 110 CYS A N 1
ATOM 894 C CA . CYS A 1 110 ? 8.608 -5.843 -6.380 1.00 98.25 110 CYS A CA 1
ATOM 895 C C . CYS A 1 110 ? 8.388 -7.272 -6.886 1.00 98.25 110 CYS A C 1
ATOM 897 O O . CYS A 1 110 ? 9.276 -8.125 -6.822 1.00 98.25 110 CYS A O 1
ATOM 899 N N . ARG A 1 111 ? 7.213 -7.547 -7.452 1.00 98.12 111 ARG A N 1
ATOM 900 C CA . ARG A 1 111 ? 6.974 -8.772 -8.224 1.00 98.12 111 ARG A CA 1
ATOM 901 C C . ARG A 1 111 ? 7.578 -8.683 -9.629 1.00 98.12 111 ARG A C 1
ATOM 903 O O . ARG A 1 111 ? 7.913 -9.717 -10.203 1.00 98.12 111 ARG A O 1
ATOM 910 N N . GLY A 1 112 ? 7.683 -7.467 -10.150 1.00 94.25 112 GLY A N 1
ATOM 911 C CA . GLY A 1 112 ? 8.124 -7.074 -11.487 1.00 94.25 112 GLY A CA 1
ATOM 912 C C . GLY A 1 112 ? 7.684 -5.622 -11.738 1.00 94.25 112 GLY A C 1
ATOM 913 O O . GLY A 1 112 ? 7.250 -4.980 -10.781 1.00 94.25 112 GLY A O 1
ATOM 914 N N . PRO A 1 113 ? 7.710 -5.119 -12.983 1.00 94.50 113 PRO A N 1
ATOM 915 C CA . PRO A 1 113 ? 8.082 -5.822 -14.211 1.00 94.50 113 PRO A CA 1
ATOM 916 C C . PRO A 1 113 ? 9.600 -6.028 -14.362 1.00 94.50 113 PRO A C 1
ATOM 918 O O . PRO A 1 113 ? 10.394 -5.342 -13.727 1.00 94.50 113 PRO A O 1
ATOM 921 N N . GLY A 1 114 ? 9.985 -6.978 -15.222 1.00 92.25 114 GLY A N 1
ATOM 922 C CA . GLY A 1 114 ? 11.375 -7.194 -15.644 1.00 92.25 114 GLY A CA 1
ATOM 923 C C . GLY A 1 114 ? 12.364 -7.359 -14.488 1.00 92.25 114 GLY A C 1
ATOM 924 O O . GLY A 1 114 ? 12.082 -8.059 -13.512 1.00 92.25 114 GLY A O 1
ATOM 925 N N . ASP A 1 115 ? 13.497 -6.671 -14.606 1.00 92.38 115 ASP A N 1
ATOM 926 C CA . ASP A 1 115 ? 14.622 -6.741 -13.667 1.00 92.38 115 ASP A CA 1
ATOM 927 C C . ASP A 1 115 ? 14.332 -6.086 -12.308 1.00 92.38 115 ASP A C 1
ATOM 929 O O . ASP A 1 115 ? 15.099 -6.258 -11.363 1.00 92.38 115 ASP A O 1
ATOM 933 N N . LEU A 1 116 ? 13.199 -5.385 -12.165 1.00 95.44 116 LEU A N 1
ATOM 934 C CA . LEU A 1 116 ? 12.755 -4.879 -10.865 1.00 95.44 116 LEU A CA 1
ATOM 935 C C . LEU A 1 116 ? 12.233 -6.007 -9.967 1.00 95.44 116 LEU A C 1
ATOM 937 O O . LEU A 1 116 ? 12.138 -5.837 -8.755 1.00 95.44 116 LEU A O 1
ATOM 941 N N . GLY A 1 117 ? 11.890 -7.169 -10.533 1.00 97.19 117 GLY A N 1
ATOM 942 C CA . GLY A 1 117 ? 11.415 -8.321 -9.773 1.00 97.19 117 GLY A CA 1
ATOM 943 C C . GLY A 1 117 ? 12.401 -8.752 -8.682 1.00 97.19 117 GLY A C 1
ATOM 944 O O . GLY A 1 117 ? 13.552 -9.074 -8.948 1.00 97.19 117 GLY A O 1
ATOM 945 N N . GLY A 1 118 ? 11.926 -8.802 -7.438 1.00 97.06 118 GLY A N 1
ATOM 946 C CA . GLY A 1 118 ? 12.715 -9.170 -6.262 1.00 97.06 118 GLY A CA 1
ATOM 947 C C . GLY A 1 118 ? 13.402 -7.998 -5.558 1.00 97.06 118 GLY A C 1
ATOM 948 O O . GLY A 1 118 ? 13.793 -8.163 -4.402 1.00 97.06 118 GLY A O 1
ATOM 949 N N . LEU A 1 119 ? 13.493 -6.819 -6.183 1.00 97.56 119 LEU A N 1
ATOM 950 C CA . LEU A 1 119 ? 14.049 -5.627 -5.540 1.00 97.56 119 LEU A CA 1
ATOM 951 C C . LEU A 1 119 ? 13.123 -5.106 -4.436 1.00 97.56 119 LEU A C 1
ATOM 953 O O . LEU A 1 119 ? 11.906 -5.310 -4.461 1.00 97.56 119 LEU A O 1
ATOM 957 N N . LEU A 1 120 ? 13.705 -4.447 -3.436 1.00 97.81 120 LEU A N 1
ATOM 958 C CA . LEU A 1 120 ? 12.966 -3.894 -2.304 1.00 97.81 120 LEU A CA 1
ATOM 959 C C . LEU A 1 120 ? 12.223 -2.627 -2.724 1.00 97.81 120 LEU A C 1
ATOM 961 O O . LEU A 1 120 ? 12.814 -1.696 -3.261 1.00 97.81 120 LEU A O 1
ATOM 965 N N . LEU A 1 121 ? 10.934 -2.553 -2.393 1.00 97.06 121 LEU A N 1
ATOM 966 C CA . LEU A 1 121 ? 10.080 -1.442 -2.812 1.00 97.06 121 LEU A CA 1
ATOM 967 C C . LEU A 1 121 ? 10.521 -0.088 -2.226 1.00 97.06 121 LEU A C 1
ATOM 969 O O . LEU A 1 121 ? 10.322 0.945 -2.851 1.00 97.06 121 LEU A O 1
ATOM 973 N N . LYS A 1 122 ? 11.138 -0.090 -1.039 1.00 95.81 122 LYS A N 1
ATOM 974 C CA . LYS A 1 122 ? 11.651 1.123 -0.379 1.00 95.81 122 LYS A CA 1
ATOM 975 C C . LYS A 1 122 ? 12.844 1.767 -1.096 1.00 95.81 122 LYS A C 1
ATOM 977 O O . LYS A 1 122 ? 13.124 2.931 -0.851 1.00 95.81 122 LYS A O 1
ATOM 982 N N . ASP A 1 123 ? 13.565 0.991 -1.906 1.00 96.25 123 ASP A N 1
ATOM 983 C CA . ASP A 1 123 ? 14.778 1.445 -2.590 1.00 96.25 123 ASP A CA 1
ATOM 984 C C . ASP A 1 123 ? 14.437 1.987 -3.987 1.00 96.25 123 ASP A C 1
ATOM 986 O O . ASP A 1 123 ? 15.313 2.461 -4.697 1.00 96.25 123 ASP A O 1
ATOM 990 N N . MET A 1 124 ? 13.159 1.925 -4.380 1.00 95.56 124 MET A N 1
ATOM 991 C CA . MET A 1 124 ? 12.679 2.410 -5.666 1.00 95.56 124 MET A CA 1
ATOM 992 C C . MET A 1 124 ? 12.486 3.928 -5.642 1.00 95.56 124 MET A C 1
ATOM 994 O O . MET A 1 124 ? 11.794 4.474 -4.779 1.00 95.56 124 MET A O 1
ATOM 998 N N . SER A 1 125 ? 13.039 4.603 -6.642 1.00 94.69 125 SER A N 1
ATOM 999 C CA . SER A 1 125 ? 12.899 6.034 -6.881 1.00 94.69 125 SER A CA 1
ATOM 1000 C C . SER A 1 125 ? 11.984 6.328 -8.073 1.00 94.69 125 SER A C 1
ATOM 1002 O O . SER A 1 125 ? 11.509 5.445 -8.789 1.00 94.69 125 SER A O 1
ATOM 1004 N N . PHE A 1 126 ? 11.746 7.617 -8.308 1.00 93.38 126 PHE A N 1
ATOM 1005 C CA . PHE A 1 126 ? 11.030 8.095 -9.488 1.00 93.38 126 PHE A CA 1
ATOM 1006 C C . PHE A 1 126 ? 11.679 7.642 -10.799 1.00 93.38 126 PHE A C 1
ATOM 1008 O O . PHE A 1 126 ? 10.966 7.332 -11.751 1.00 93.38 126 PHE A O 1
ATOM 1015 N N . ASN A 1 127 ? 13.010 7.576 -10.838 1.00 90.94 127 ASN A N 1
ATOM 1016 C CA . ASN A 1 127 ? 13.725 7.213 -12.051 1.00 90.94 127 ASN A CA 1
ATOM 1017 C C . ASN A 1 127 ? 13.526 5.727 -12.369 1.00 90.94 127 ASN A C 1
ATOM 1019 O O . ASN A 1 127 ? 13.105 5.402 -13.471 1.00 90.94 127 ASN A O 1
ATOM 1023 N N . GLU A 1 128 ? 13.691 4.817 -11.401 1.00 91.50 128 GLU A N 1
ATOM 1024 C CA . GLU A 1 128 ? 13.459 3.387 -11.671 1.00 91.50 128 GLU A CA 1
ATOM 1025 C C . GLU A 1 128 ? 11.996 3.065 -12.008 1.00 91.50 128 GLU A C 1
ATOM 1027 O O . GLU A 1 128 ? 11.735 2.155 -12.793 1.00 91.50 128 GLU A O 1
ATOM 1032 N N . LEU A 1 129 ? 11.035 3.791 -11.423 1.00 93.25 129 LEU A N 1
ATOM 1033 C CA . LEU A 1 129 ? 9.609 3.472 -11.554 1.00 93.25 129 LEU A CA 1
ATOM 1034 C C . LEU A 1 129 ? 8.907 4.171 -12.727 1.00 93.25 129 LEU A C 1
ATOM 1036 O O . LEU A 1 129 ? 7.971 3.613 -13.304 1.00 93.25 129 LEU A O 1
ATOM 1040 N N . CYS A 1 130 ? 9.297 5.407 -13.049 1.00 90.25 130 CYS A N 1
ATOM 1041 C CA . CYS A 1 130 ? 8.567 6.266 -13.986 1.00 90.25 130 CYS A CA 1
ATOM 1042 C C . CYS A 1 130 ? 9.402 6.703 -15.202 1.00 90.25 130 CYS A C 1
ATOM 1044 O O . CYS A 1 130 ? 8.821 7.042 -16.241 1.00 90.25 130 CYS A O 1
ATOM 1046 N N . GLU A 1 131 ? 10.736 6.718 -15.111 1.00 76.75 131 GLU A N 1
ATOM 1047 C CA . GLU A 1 131 ? 11.584 7.148 -16.226 1.00 76.75 131 GLU A CA 1
ATOM 1048 C C . GLU A 1 131 ? 11.544 6.096 -17.343 1.00 76.75 131 GLU A C 1
ATOM 1050 O O . GLU A 1 131 ? 11.790 4.913 -17.136 1.00 76.75 131 GLU A O 1
ATOM 1055 N N . GLY A 1 132 ? 11.114 6.521 -18.535 1.00 59.56 132 GLY A N 1
ATOM 1056 C CA . GLY A 1 132 ? 10.762 5.633 -19.654 1.00 59.56 132 GLY A CA 1
ATOM 1057 C C . GLY A 1 132 ? 9.258 5.549 -19.958 1.00 59.56 132 GLY A C 1
ATOM 1058 O O . GLY A 1 132 ? 8.886 5.310 -21.107 1.00 59.56 132 GLY A O 1
ATOM 1059 N N . GLN A 1 133 ? 8.365 5.883 -19.015 1.00 51.88 133 GLN A N 1
ATOM 1060 C CA . GLN A 1 133 ? 6.936 6.075 -19.331 1.00 51.88 133 GLN A CA 1
ATOM 1061 C C . GLN A 1 133 ? 6.680 7.407 -20.061 1.00 51.88 133 GLN A C 1
ATOM 1063 O O . GLN A 1 133 ? 5.777 7.496 -20.893 1.00 51.88 133 GLN A O 1
ATOM 1068 N N . TRP A 1 134 ? 7.523 8.428 -19.856 1.00 48.28 134 TRP A N 1
ATOM 1069 C CA . TRP A 1 134 ? 7.494 9.659 -20.667 1.00 48.28 134 TRP A CA 1
ATOM 1070 C C . TRP A 1 134 ? 8.036 9.453 -22.084 1.00 48.28 134 TRP A C 1
ATOM 1072 O O . TRP A 1 134 ? 7.649 10.187 -22.988 1.00 48.28 134 TRP A O 1
ATOM 1082 N N . ALA A 1 135 ? 8.866 8.428 -22.314 1.00 41.56 135 ALA A N 1
ATOM 1083 C CA . ALA A 1 135 ? 9.286 8.059 -23.666 1.00 41.56 135 ALA A CA 1
ATOM 1084 C C . ALA A 1 135 ? 8.102 7.503 -24.488 1.00 41.56 135 ALA A C 1
ATOM 1086 O O . ALA A 1 135 ? 8.039 7.685 -25.697 1.00 41.56 135 ALA 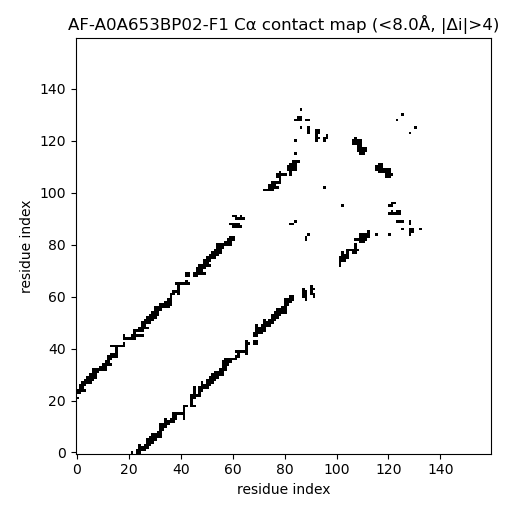A O 1
ATOM 1087 N N . SER A 1 136 ? 7.089 6.926 -23.832 1.00 45.03 136 SER A N 1
ATOM 1088 C CA . SER A 1 136 ? 5.818 6.555 -24.481 1.00 45.03 136 SER A CA 1
ATOM 1089 C C . SER A 1 136 ? 4.900 7.763 -24.736 1.00 45.03 136 SER A C 1
ATOM 1091 O O . SER A 1 136 ? 3.977 7.682 -25.540 1.00 45.03 136 SER A O 1
ATOM 1093 N N . MET A 1 137 ? 5.167 8.904 -24.087 1.00 47.50 137 MET A N 1
ATOM 1094 C CA . MET A 1 137 ? 4.527 10.196 -24.359 1.00 47.50 137 MET A CA 1
ATOM 1095 C C . MET A 1 137 ? 5.286 11.037 -25.392 1.00 47.50 137 MET A C 1
ATOM 1097 O O . MET A 1 137 ? 4.924 12.190 -25.602 1.00 47.50 137 MET A O 1
ATOM 1101 N N . LEU A 1 138 ? 6.280 10.483 -26.101 1.00 49.25 138 LEU A N 1
ATOM 1102 C CA . LEU A 1 138 ? 6.941 11.169 -27.224 1.00 49.25 138 LEU A CA 1
ATOM 1103 C C . LEU A 1 138 ? 5.963 11.581 -28.347 1.00 49.25 138 LEU A C 1
ATOM 1105 O O . LEU A 1 138 ? 6.317 12.399 -29.191 1.00 49.25 138 LEU A O 1
ATOM 1109 N N . SER A 1 139 ? 4.728 11.065 -28.349 1.00 46.84 139 SER A N 1
ATOM 1110 C CA . SER A 1 139 ? 3.638 11.480 -29.243 1.00 46.84 139 SER A CA 1
ATOM 1111 C C . SER A 1 139 ? 2.706 12.559 -28.669 1.00 46.84 139 SER A C 1
ATOM 1113 O O . SER A 1 139 ? 1.762 12.965 -29.344 1.00 46.84 139 SER A O 1
ATOM 1115 N N . LEU A 1 140 ? 2.924 13.025 -27.438 1.00 52.84 140 LEU A N 1
ATOM 1116 C CA . LEU A 1 140 ? 2.163 14.110 -26.819 1.00 52.84 140 LEU A CA 1
ATOM 1117 C C . LEU A 1 140 ? 3.101 15.281 -26.538 1.00 52.84 140 LEU A C 1
ATOM 1119 O O . LEU A 1 140 ? 4.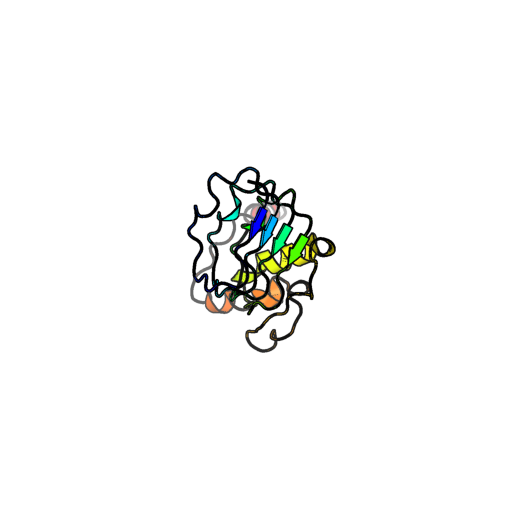060 15.167 -25.780 1.00 52.84 140 LEU A O 1
ATOM 1123 N N . SER A 1 141 ? 2.815 16.434 -27.143 1.00 53.31 141 SER A N 1
ATOM 1124 C CA . SER A 1 141 ? 3.585 17.652 -26.901 1.00 53.31 141 SER A CA 1
ATOM 1125 C C . SER A 1 141 ? 3.523 18.023 -25.410 1.00 53.31 141 SER A C 1
ATOM 1127 O O . SER A 1 141 ? 2.421 18.228 -24.886 1.00 53.31 141 SER A O 1
ATOM 1129 N N . PRO A 1 142 ? 4.664 18.137 -24.706 1.00 51.78 142 PRO A N 1
ATOM 1130 C CA . PRO A 1 142 ? 4.662 18.518 -23.302 1.00 51.78 142 PRO A CA 1
ATOM 1131 C C . PRO A 1 142 ? 4.120 19.944 -23.153 1.00 51.78 142 PRO A C 1
ATOM 1133 O O . PRO A 1 142 ? 4.654 20.895 -23.726 1.00 51.78 142 PRO A O 1
ATOM 1136 N N . ARG A 1 143 ? 3.061 20.124 -22.351 1.00 54.19 143 ARG A N 1
ATOM 1137 C CA . ARG A 1 143 ? 2.716 21.453 -21.832 1.00 54.19 143 ARG A CA 1
ATOM 1138 C C . ARG A 1 143 ? 3.785 21.834 -20.818 1.00 54.19 143 ARG A C 1
ATOM 1140 O O . ARG A 1 143 ? 3.842 21.262 -19.733 1.00 54.19 143 ARG A O 1
ATOM 1147 N N . ILE A 1 144 ? 4.631 22.786 -21.196 1.00 47.22 144 ILE A N 1
ATOM 1148 C CA . ILE A 1 144 ? 5.675 23.348 -20.338 1.00 47.22 144 ILE A CA 1
ATOM 1149 C C . ILE A 1 144 ? 5.041 23.807 -19.007 1.00 47.22 144 ILE A C 1
ATOM 1151 O O . ILE A 1 144 ? 4.113 24.623 -19.030 1.00 47.22 144 ILE A O 1
ATOM 1155 N N . PRO A 1 145 ? 5.519 23.328 -17.843 1.00 42.66 145 PRO A N 1
ATOM 1156 C CA . PRO A 1 145 ? 5.146 23.894 -16.550 1.00 42.66 145 PRO A CA 1
ATOM 1157 C C . PRO A 1 145 ? 5.574 25.367 -16.484 1.00 42.66 145 PRO A C 1
ATOM 1159 O O . PRO A 1 145 ? 6.696 25.699 -16.857 1.00 42.66 145 PRO A O 1
ATOM 1162 N N . ILE A 1 146 ? 4.718 26.257 -15.965 1.00 46.75 146 ILE A N 1
ATOM 1163 C CA . ILE A 1 146 ? 4.882 27.735 -15.949 1.00 46.75 146 ILE A CA 1
ATOM 1164 C C . ILE A 1 146 ? 6.060 28.221 -15.055 1.00 46.75 146 ILE A C 1
ATOM 1166 O O . ILE A 1 146 ? 6.113 29.369 -14.637 1.00 46.75 146 ILE A O 1
ATOM 1170 N N . LYS A 1 147 ? 7.064 27.390 -14.758 1.00 45.28 147 LYS A N 1
ATOM 1171 C CA . LYS A 1 147 ? 8.194 27.773 -13.896 1.00 45.28 147 LYS A CA 1
ATOM 1172 C C . LYS A 1 147 ? 9.412 28.373 -14.599 1.00 45.28 147 LYS A C 1
ATOM 1174 O O . LYS A 1 147 ? 10.345 28.736 -13.899 1.00 45.28 147 LYS A O 1
ATOM 1179 N N . ASN A 1 148 ? 9.397 28.554 -15.923 1.00 49.12 148 ASN A N 1
ATOM 1180 C CA . ASN A 1 148 ? 10.555 29.109 -16.644 1.00 49.12 148 ASN A CA 1
ATOM 1181 C C . ASN A 1 148 ? 10.322 30.406 -17.433 1.00 49.12 148 ASN A C 1
ATOM 1183 O O . ASN A 1 148 ? 11.271 30.903 -18.026 1.00 49.12 148 ASN A O 1
ATOM 1187 N N . LYS A 1 149 ? 9.139 31.035 -17.379 1.00 48.41 149 LYS A N 1
ATOM 1188 C CA . LYS A 1 149 ? 8.978 32.369 -17.997 1.00 48.41 149 LYS A CA 1
ATOM 1189 C C . LYS A 1 149 ? 9.742 33.481 -17.266 1.00 48.41 149 LYS A C 1
ATOM 1191 O O . LYS A 1 149 ? 10.183 34.421 -17.909 1.00 48.41 149 LYS A O 1
ATOM 1196 N N . LEU A 1 150 ? 9.951 33.352 -15.953 1.00 49.38 150 LEU A N 1
ATOM 1197 C CA . LEU A 1 150 ? 10.661 34.373 -15.173 1.00 49.38 150 LEU A CA 1
ATOM 1198 C C . LEU A 1 150 ? 12.174 34.382 -15.463 1.00 49.38 150 LEU A C 1
ATOM 1200 O O . LEU A 1 150 ? 12.797 35.437 -15.470 1.00 49.38 150 LEU A O 1
ATOM 1204 N N . ASN A 1 151 ? 12.761 33.217 -15.756 1.00 45.81 151 ASN A N 1
ATOM 1205 C CA . ASN A 1 151 ? 14.202 33.098 -15.992 1.00 45.81 151 ASN A CA 1
ATOM 1206 C C . ASN A 1 151 ? 14.612 33.626 -17.379 1.00 45.81 151 ASN A C 1
ATOM 1208 O O . ASN A 1 151 ? 15.680 34.218 -17.507 1.00 45.81 151 ASN A O 1
ATOM 1212 N N . GLU A 1 152 ? 13.761 33.478 -18.401 1.00 52.88 152 GLU A N 1
ATOM 1213 C CA . GLU A 1 152 ? 14.022 34.049 -19.733 1.00 52.88 152 GLU A CA 1
ATOM 1214 C C . GLU A 1 152 ? 13.905 35.581 -19.747 1.00 52.88 152 GLU A C 1
ATOM 1216 O O . GLU A 1 152 ? 14.678 36.254 -20.425 1.00 52.88 152 GLU A O 1
ATOM 1221 N N . GLU A 1 153 ? 12.985 36.150 -18.964 1.00 54.94 153 GLU A N 1
ATOM 1222 C CA . GLU A 1 153 ? 12.789 37.602 -18.880 1.00 54.94 153 GLU A CA 1
ATOM 1223 C C . GLU A 1 153 ? 13.917 38.292 -18.090 1.00 54.94 153 GLU A C 1
ATOM 1225 O O . GLU A 1 153 ? 14.388 39.359 -18.482 1.00 54.94 153 GLU A O 1
ATOM 1230 N N . ILE A 1 154 ? 14.440 37.639 -17.044 1.00 53.19 154 ILE A N 1
ATOM 1231 C CA . ILE A 1 154 ? 15.614 38.116 -16.293 1.00 53.19 154 ILE A CA 1
ATOM 1232 C C . ILE A 1 154 ? 16.883 38.076 -17.159 1.00 53.19 154 ILE A C 1
ATOM 1234 O O . ILE A 1 154 ? 17.647 39.039 -17.158 1.00 53.19 154 ILE A O 1
ATOM 1238 N N . MET A 1 155 ? 17.096 37.016 -17.946 1.00 50.94 155 MET A N 1
ATOM 1239 C CA . MET A 1 155 ? 18.277 36.915 -18.818 1.00 50.94 155 MET A CA 1
ATOM 1240 C C . MET A 1 155 ? 18.243 37.907 -19.988 1.00 50.94 155 MET A C 1
ATOM 1242 O O . MET A 1 155 ? 19.295 38.366 -20.423 1.00 50.94 155 MET A O 1
ATOM 1246 N N . ARG A 1 156 ? 17.053 38.290 -20.470 1.00 59.53 156 ARG A N 1
ATOM 1247 C CA . ARG A 1 156 ? 16.896 39.282 -21.547 1.00 59.53 156 ARG A CA 1
ATOM 1248 C C . ARG A 1 156 ? 17.165 40.720 -21.087 1.00 59.53 156 ARG A C 1
ATOM 1250 O O . ARG A 1 156 ? 17.591 41.541 -21.892 1.00 59.53 156 ARG A O 1
ATOM 1257 N N . ASN A 1 157 ? 16.954 41.009 -19.803 1.00 51.53 157 ASN A N 1
ATOM 1258 C CA . ASN A 1 157 ? 17.201 42.325 -19.205 1.00 51.53 157 ASN A CA 1
ATOM 1259 C C . ASN A 1 157 ? 18.654 42.535 -18.743 1.00 51.53 157 ASN A C 1
ATOM 1261 O O . ASN A 1 157 ? 19.008 43.648 -18.373 1.00 51.53 157 ASN A O 1
ATOM 1265 N N . LEU A 1 158 ? 19.493 41.493 -18.759 1.00 51.00 158 LEU A N 1
ATOM 1266 C CA . LEU A 1 158 ? 20.921 41.575 -18.413 1.00 51.00 158 LEU A CA 1
ATOM 1267 C C . LEU A 1 158 ? 21.836 41.760 -19.637 1.00 51.00 158 LEU A C 1
ATOM 1269 O O . LEU A 1 158 ? 23.039 41.945 -19.475 1.00 51.00 158 LEU A O 1
ATOM 1273 N N . THR A 1 159 ? 21.285 41.702 -20.852 1.00 52.91 159 THR A N 1
ATOM 1274 C CA . THR A 1 159 ? 22.026 41.855 -22.117 1.00 52.91 159 THR A CA 1
ATOM 1275 C C . THR A 1 159 ? 21.692 43.143 -22.882 1.00 52.91 159 THR A C 1
ATOM 1277 O O . THR A 1 159 ? 22.018 43.227 -24.063 1.00 52.91 159 THR A O 1
ATOM 1280 N N . ASN A 1 160 ? 21.059 44.129 -22.234 1.00 46.31 160 ASN A N 1
ATOM 1281 C CA . ASN A 1 160 ? 20.824 45.478 -22.769 1.00 46.31 160 ASN A CA 1
ATOM 1282 C C . ASN A 1 160 ? 21.412 46.541 -21.843 1.00 46.31 160 ASN A C 1
ATOM 1284 O O . ASN A 1 160 ? 21.215 46.405 -20.616 1.00 46.31 160 ASN A O 1
#